Protein AF-A0A7S2KAJ7-F1 (afdb_monomer_lite)

Secondary structure (DSSP, 8-state):
-------STHHHHHHHHHHHHHHH--HHHHHHHHH-TT--PPPHHHHHHHHHHHT--TT----HHHHHHHHHHHSTTPPSSEEE-S--TT-SSSSSTTGGGS-HHHHHHHHHHHTTS-HHHHHHHHHHHHHTTSEEEGGGS-----

Sequence (146 aa):
IMLSLVEDNFAVAGSYLIFRAIADYEWDLVWNFFHDPQVTWTPGENIARLKKAIGLKGAKHPTSGMLAIDYFLNKPGVKLPVVIHGFDFFTGPTIHYYNAHEPLYERINNHFGVQMHSPHLEKIYVHKLIDEGKVIFLKDFPSGKK

Structure (mmCIF, N/CA/C/O backbone):
data_AF-A0A7S2KAJ7-F1
#
_entry.id   AF-A0A7S2KAJ7-F1
#
loop_
_atom_site.group_PDB
_atom_site.id
_atom_site.type_symbol
_atom_site.label_atom_id
_atom_site.label_alt_id
_atom_site.label_comp_id
_atom_site.label_asym_id
_atom_site.label_entity_id
_atom_site.label_seq_id
_atom_site.pdbx_PDB_ins_code
_atom_site.Cartn_x
_atom_site.Cartn_y
_atom_site.Cartn_z
_atom_site.occupancy
_atom_site.B_iso_or_equiv
_atom_site.auth_seq_id
_atom_site.auth_comp_id
_atom_site.auth_asym_id
_atom_site.auth_atom_id
_atom_site.pdbx_PDB_model_num
ATOM 1 N N . ILE A 1 1 ? -10.776 -10.886 -5.472 1.00 28.92 1 ILE A N 1
ATOM 2 C CA . ILE A 1 1 ? -9.305 -10.740 -5.424 1.00 28.92 1 ILE A CA 1
ATOM 3 C C . ILE A 1 1 ? -9.002 -9.469 -6.194 1.00 28.92 1 ILE A C 1
ATOM 5 O O . ILE A 1 1 ? -9.083 -9.496 -7.411 1.00 28.92 1 ILE A O 1
ATOM 9 N N . MET A 1 2 ? -8.820 -8.341 -5.509 1.00 31.88 2 MET A N 1
ATOM 10 C CA . MET A 1 2 ? -8.344 -7.126 -6.168 1.00 31.88 2 MET A CA 1
ATOM 11 C C . MET A 1 2 ? -6.827 -7.176 -6.027 1.00 31.88 2 MET A C 1
ATOM 13 O O . MET A 1 2 ? -6.308 -7.096 -4.915 1.00 31.88 2 MET A O 1
ATOM 17 N N . LEU A 1 3 ? -6.138 -7.472 -7.128 1.00 31.66 3 LEU A N 1
ATOM 18 C CA . LEU A 1 3 ? -4.688 -7.387 -7.175 1.00 31.66 3 LEU A CA 1
ATOM 19 C C . LEU A 1 3 ? -4.333 -5.919 -6.957 1.00 31.66 3 LEU A C 1
ATOM 21 O O . LEU A 1 3 ? -4.724 -5.050 -7.729 1.00 31.66 3 LEU A O 1
ATOM 25 N N . SER A 1 4 ? -3.622 -5.675 -5.864 1.00 34.81 4 SER A N 1
ATOM 26 C CA . SER A 1 4 ? -2.966 -4.428 -5.476 1.00 34.81 4 SER A CA 1
ATOM 27 C C . SER A 1 4 ? -1.811 -4.115 -6.451 1.00 34.81 4 SER A C 1
ATOM 29 O O . SER A 1 4 ? -0.650 -3.979 -6.077 1.00 34.81 4 SER A O 1
ATOM 31 N N . LEU A 1 5 ? -2.132 -4.077 -7.740 1.00 37.88 5 LEU A N 1
ATOM 32 C CA . LEU A 1 5 ? -1.250 -3.743 -8.853 1.00 37.88 5 LEU A CA 1
ATOM 33 C C . LEU A 1 5 ? -1.702 -2.429 -9.487 1.00 37.88 5 LEU A C 1
ATOM 35 O O . LEU A 1 5 ? -1.671 -2.288 -10.697 1.00 37.88 5 LEU A O 1
ATOM 39 N N . VAL A 1 6 ? -2.163 -1.463 -8.693 1.00 38.50 6 VAL A N 1
ATOM 40 C CA . VAL A 1 6 ? -2.378 -0.105 -9.202 1.00 38.50 6 VAL A CA 1
ATOM 41 C C . VAL A 1 6 ? -2.128 0.870 -8.066 1.00 38.50 6 VAL A C 1
ATOM 43 O O . VAL A 1 6 ? -3.034 1.215 -7.313 1.00 38.50 6 VAL A O 1
ATOM 46 N N . GLU A 1 7 ? -0.873 1.262 -7.894 1.00 39.62 7 GLU A N 1
ATOM 47 C CA . GLU A 1 7 ? -0.516 2.244 -6.885 1.00 39.62 7 GLU A CA 1
ATOM 48 C C . GLU A 1 7 ? 0.623 3.154 -7.304 1.00 39.62 7 GLU A C 1
ATOM 50 O O . GLU A 1 7 ? 1.363 2.896 -8.250 1.00 39.62 7 GLU A O 1
ATOM 55 N N . ASP A 1 8 ? 0.707 4.212 -6.510 1.00 35.41 8 ASP A N 1
ATOM 56 C CA . ASP A 1 8 ? 1.613 5.336 -6.553 1.00 35.41 8 ASP A CA 1
ATOM 57 C C . ASP A 1 8 ? 1.285 6.406 -7.584 1.00 35.41 8 ASP A C 1
ATOM 59 O O . ASP A 1 8 ? 1.008 6.127 -8.747 1.00 35.41 8 ASP A O 1
ATOM 63 N N . ASN A 1 9 ? 1.274 7.641 -7.052 1.00 40.34 9 ASN A N 1
ATOM 64 C CA . ASN A 1 9 ? 1.276 8.965 -7.679 1.00 40.34 9 ASN A CA 1
ATOM 65 C C . ASN A 1 9 ? 1.145 8.909 -9.204 1.00 40.34 9 ASN A C 1
ATOM 67 O O . ASN A 1 9 ? 1.973 8.261 -9.814 1.00 40.34 9 ASN A O 1
ATOM 71 N N . PHE A 1 10 ? 0.218 9.631 -9.841 1.00 48.00 10 PHE A N 1
ATOM 72 C CA . PHE A 1 10 ? 0.004 9.623 -11.308 1.00 48.00 10 PHE A CA 1
ATOM 73 C C . PHE A 1 10 ? 1.298 9.510 -12.158 1.00 48.00 10 PHE A C 1
ATOM 75 O O . PHE A 1 10 ? 1.314 8.854 -13.191 1.00 48.00 10 PHE A O 1
ATOM 82 N N . ALA A 1 11 ? 2.409 10.078 -11.677 1.00 44.69 11 ALA A N 1
ATOM 83 C CA . ALA A 1 11 ? 3.759 9.916 -12.208 1.00 44.69 11 ALA A CA 1
ATOM 84 C C . ALA A 1 11 ? 4.373 8.489 -12.198 1.00 44.69 11 ALA A C 1
ATOM 86 O O . ALA A 1 11 ? 5.076 8.171 -13.143 1.00 44.69 11 ALA A O 1
ATOM 87 N N . VAL A 1 12 ? 4.176 7.626 -11.195 1.00 50.12 12 VAL A N 1
ATOM 88 C CA . VAL A 1 12 ? 4.805 6.290 -11.079 1.00 50.12 12 VAL A CA 1
ATOM 89 C C . VAL A 1 12 ? 3.969 5.226 -11.787 1.00 50.12 12 VAL A C 1
ATOM 91 O O . VAL A 1 12 ? 4.478 4.582 -12.698 1.00 50.12 12 VAL A O 1
ATOM 94 N N . ALA A 1 13 ? 2.674 5.105 -11.473 1.00 56.19 13 ALA A N 1
ATOM 95 C CA . ALA A 1 13 ? 1.783 4.214 -12.222 1.00 56.19 13 ALA A CA 1
ATOM 96 C C . ALA A 1 13 ? 1.673 4.641 -13.696 1.00 56.19 13 ALA A C 1
ATOM 98 O O . ALA A 1 13 ? 1.766 3.812 -14.599 1.00 56.19 13 ALA A O 1
ATOM 99 N N . GLY A 1 14 ? 1.563 5.950 -13.953 1.00 59.81 14 GLY A N 1
ATOM 100 C CA . GLY A 1 14 ? 1.576 6.494 -15.308 1.00 59.81 14 GLY A CA 1
ATOM 101 C C . GLY A 1 14 ? 2.908 6.273 -16.022 1.00 59.81 14 GLY A C 1
ATOM 102 O O . GLY A 1 14 ? 2.891 5.881 -17.182 1.00 59.81 14 GLY A O 1
ATOM 103 N N . SER A 1 15 ? 4.061 6.447 -15.361 1.00 59.56 15 SER A N 1
ATOM 104 C CA . SER A 1 15 ? 5.353 6.169 -16.014 1.00 59.56 15 SER A CA 1
ATOM 105 C C . SER A 1 15 ? 5.575 4.684 -16.271 1.00 59.56 15 SER A C 1
ATOM 107 O O . SER A 1 15 ? 6.129 4.355 -17.312 1.00 59.56 15 SER A O 1
ATOM 109 N N . TYR A 1 16 ? 5.100 3.788 -15.401 1.00 64.69 16 TYR A N 1
ATOM 110 C CA . TYR A 1 16 ? 5.143 2.347 -15.647 1.00 64.69 16 TYR A CA 1
ATOM 111 C C . TYR A 1 16 ? 4.258 1.948 -16.835 1.00 64.69 16 TYR A C 1
ATOM 113 O O . TYR A 1 16 ? 4.709 1.226 -17.720 1.00 64.69 16 TYR A O 1
ATOM 121 N N . LEU A 1 17 ? 3.029 2.468 -16.907 1.00 68.38 17 LEU A N 1
ATOM 122 C CA . LEU A 1 17 ? 2.133 2.229 -18.040 1.00 68.38 17 LEU A CA 1
ATOM 123 C C . LEU A 1 17 ? 2.705 2.803 -19.340 1.00 68.38 17 LEU A C 1
ATOM 125 O O . LEU A 1 17 ? 2.725 2.110 -20.347 1.00 68.38 17 LEU A O 1
ATOM 129 N N . ILE A 1 18 ? 3.240 4.027 -19.319 1.00 69.06 18 ILE A N 1
ATOM 130 C CA . ILE A 1 18 ? 3.908 4.635 -20.479 1.00 69.06 18 ILE A CA 1
ATOM 131 C C . ILE A 1 18 ? 5.138 3.816 -20.885 1.00 69.06 18 ILE A C 1
ATOM 133 O O . ILE A 1 18 ? 5.353 3.582 -22.071 1.00 69.06 18 ILE A O 1
ATOM 137 N N . PHE A 1 19 ? 5.924 3.336 -19.921 1.00 68.62 19 PHE A N 1
ATOM 138 C CA . PHE A 1 19 ? 7.073 2.480 -20.192 1.00 68.62 19 PHE A CA 1
ATOM 139 C C . PHE A 1 19 ? 6.649 1.166 -20.853 1.00 68.62 19 PHE A C 1
ATOM 141 O O . PHE A 1 19 ? 7.260 0.791 -21.844 1.00 68.62 19 PHE A O 1
ATOM 148 N N . ARG A 1 20 ? 5.585 0.506 -20.376 1.00 67.94 20 ARG A N 1
ATOM 149 C CA . ARG A 1 20 ? 5.038 -0.719 -20.991 1.00 67.94 20 ARG A CA 1
ATOM 150 C C . ARG A 1 20 ? 4.428 -0.450 -22.371 1.00 67.94 20 ARG A C 1
ATOM 152 O O . ARG A 1 20 ? 4.709 -1.184 -23.308 1.00 67.94 20 ARG A O 1
ATOM 159 N N . ALA A 1 21 ? 3.689 0.646 -22.553 1.00 75.38 21 ALA A N 1
ATOM 160 C CA . ALA A 1 21 ? 3.187 1.046 -23.872 1.00 75.38 21 ALA A CA 1
ATOM 161 C C . ALA A 1 21 ? 4.318 1.267 -24.887 1.00 75.38 21 ALA A C 1
ATOM 163 O O . ALA A 1 21 ? 4.188 0.874 -26.041 1.00 75.38 21 ALA A O 1
ATOM 164 N N . ILE A 1 22 ? 5.431 1.878 -24.468 1.00 74.88 22 ILE A N 1
ATOM 165 C CA . ILE A 1 22 ? 6.579 2.132 -25.348 1.00 74.88 22 ILE A CA 1
ATOM 166 C C . ILE A 1 22 ? 7.409 0.861 -25.566 1.00 74.88 22 ILE A C 1
ATOM 168 O O . ILE A 1 22 ? 7.793 0.575 -26.697 1.00 74.88 22 ILE A O 1
ATOM 172 N N . ALA A 1 23 ? 7.714 0.115 -24.504 1.00 73.94 23 ALA A N 1
ATOM 173 C CA . ALA A 1 23 ? 8.584 -1.057 -24.561 1.00 73.94 23 ALA A CA 1
ATOM 174 C C . ALA A 1 23 ? 7.910 -2.250 -25.251 1.00 73.94 23 ALA A C 1
ATOM 176 O O . ALA A 1 23 ? 8.567 -2.959 -26.012 1.00 73.94 23 ALA A O 1
ATOM 177 N N . ASP A 1 24 ? 6.611 -2.444 -25.016 1.00 75.44 24 ASP A N 1
ATOM 178 C CA . ASP A 1 24 ? 5.852 -3.594 -25.511 1.00 75.44 24 ASP A CA 1
ATOM 179 C C . ASP A 1 24 ? 4.922 -3.239 -26.686 1.00 75.44 24 ASP A C 1
ATOM 181 O O . ASP A 1 24 ? 4.285 -4.124 -27.242 1.00 75.44 24 ASP A O 1
ATOM 185 N N . TYR A 1 25 ? 4.856 -1.962 -27.095 1.00 77.56 25 TYR A N 1
ATOM 186 C CA . TYR A 1 25 ? 3.934 -1.442 -28.123 1.00 77.56 25 TYR A CA 1
ATOM 187 C C . TYR A 1 25 ? 2.438 -1.615 -27.784 1.00 77.56 25 TYR A C 1
AT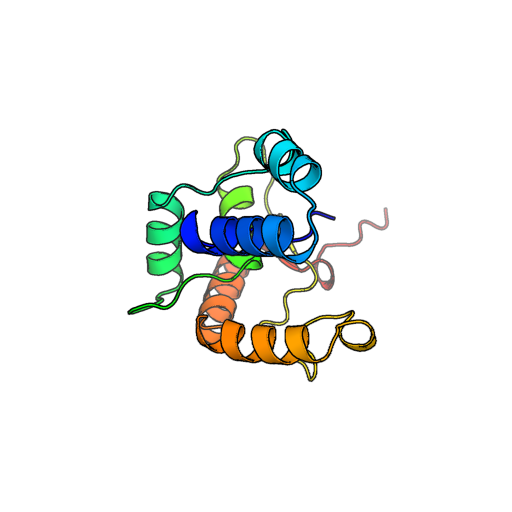OM 189 O O . TYR A 1 25 ? 1.575 -1.533 -28.658 1.00 77.56 25 TYR A O 1
ATOM 197 N N . GLU A 1 26 ? 2.114 -1.776 -26.501 1.00 82.00 26 GLU A N 1
ATOM 198 C CA . GLU A 1 26 ? 0.771 -2.065 -25.978 1.00 82.00 26 GLU A CA 1
ATOM 199 C C . GLU A 1 26 ? -0.054 -0.789 -25.694 1.00 82.00 26 GLU A C 1
ATOM 201 O O . GLU A 1 26 ? -0.565 -0.570 -24.591 1.00 82.00 26 GLU A O 1
ATOM 206 N N . TRP A 1 27 ? -0.176 0.101 -26.683 1.00 81.25 27 TRP A N 1
ATOM 207 C CA . TRP A 1 27 ? -0.887 1.382 -26.528 1.00 81.25 27 TRP A CA 1
ATOM 208 C C . TRP A 1 27 ? -2.379 1.215 -26.231 1.00 81.25 27 TRP A C 1
ATOM 210 O O . TRP A 1 27 ? -2.917 1.919 -25.374 1.00 81.25 27 TRP A O 1
ATOM 220 N N . ASP A 1 28 ? -3.031 0.259 -26.893 1.00 83.38 28 ASP A N 1
ATOM 221 C CA . ASP A 1 28 ? -4.458 -0.016 -26.701 1.00 83.38 28 ASP A CA 1
ATOM 222 C C . ASP A 1 28 ? -4.739 -0.537 -25.290 1.00 83.38 28 ASP A C 1
ATOM 224 O O . ASP A 1 28 ? -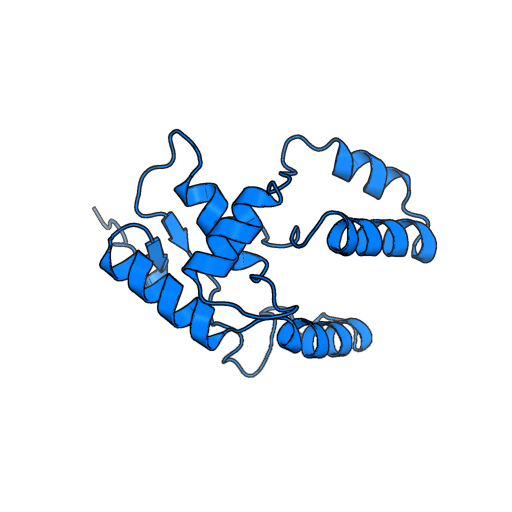5.730 -0.158 -24.665 1.00 83.38 28 ASP A O 1
ATOM 228 N N . LEU A 1 29 ? -3.842 -1.364 -24.746 1.00 77.06 29 LEU A N 1
ATOM 229 C CA . LEU A 1 29 ? -3.956 -1.884 -23.387 1.00 77.06 29 LEU A CA 1
ATOM 230 C C . LEU A 1 29 ? -3.864 -0.757 -22.357 1.00 77.06 29 LEU A C 1
ATOM 232 O O . LEU A 1 29 ? -4.679 -0.696 -21.437 1.00 77.06 29 LEU A O 1
ATOM 236 N N . VAL A 1 30 ? -2.923 0.171 -22.539 1.00 77.19 30 VAL A N 1
ATOM 237 C CA . VAL A 1 30 ? -2.794 1.344 -21.667 1.00 77.19 30 VAL A CA 1
ATOM 238 C C . VAL A 1 30 ? -4.005 2.263 -21.791 1.00 77.19 30 VAL A C 1
ATOM 240 O O . VAL A 1 30 ? -4.538 2.706 -20.774 1.00 77.19 30 VAL A O 1
ATOM 243 N N . TRP A 1 31 ? -4.494 2.514 -23.007 1.00 81.75 31 TRP A N 1
ATOM 244 C CA . TRP A 1 31 ? -5.698 3.318 -23.217 1.00 81.75 31 TRP A CA 1
ATOM 245 C C . TRP A 1 31 ? -6.926 2.712 -22.531 1.00 81.75 31 TRP A C 1
ATOM 247 O O . TRP A 1 31 ? -7.636 3.412 -21.804 1.00 81.75 31 TRP A O 1
ATOM 257 N N . ASN A 1 32 ? -7.144 1.408 -22.712 1.00 82.75 32 ASN A N 1
ATOM 258 C CA . ASN A 1 32 ? -8.242 0.679 -22.083 1.00 82.75 32 ASN A CA 1
ATOM 259 C C . ASN A 1 32 ? -8.130 0.706 -20.560 1.00 82.75 32 ASN A C 1
ATOM 261 O O . ASN A 1 32 ? -9.136 0.886 -19.883 1.00 82.75 32 ASN A O 1
ATOM 265 N N . PHE A 1 33 ? -6.915 0.616 -20.020 1.00 77.50 33 PHE A N 1
ATOM 266 C CA . PHE A 1 33 ? -6.674 0.701 -18.585 1.00 77.50 33 PHE A CA 1
ATOM 267 C C . PHE A 1 33 ? -7.128 2.044 -17.991 1.00 77.50 33 PHE A C 1
ATOM 269 O O . PHE A 1 33 ? -7.791 2.071 -16.959 1.00 77.50 33 PHE A O 1
ATOM 276 N N . PHE A 1 34 ? -6.842 3.170 -18.654 1.00 76.44 34 PHE A N 1
ATOM 277 C CA . PHE A 1 34 ? -7.294 4.489 -18.183 1.00 76.44 34 PHE A CA 1
ATOM 278 C C . PHE A 1 34 ? -8.820 4.665 -18.206 1.00 76.44 34 PHE A C 1
ATOM 280 O O . PHE A 1 34 ? -9.340 5.511 -17.477 1.00 76.44 34 PHE A O 1
ATOM 287 N N . HIS A 1 35 ? -9.525 3.880 -19.024 1.00 79.38 35 HIS A N 1
ATOM 288 C CA . HIS A 1 35 ? -10.979 3.941 -19.184 1.00 79.38 35 HIS A CA 1
ATOM 289 C C . HIS A 1 35 ? -11.715 2.786 -18.495 1.00 79.38 35 HIS A C 1
ATOM 291 O O . HIS A 1 35 ? -12.947 2.742 -18.537 1.00 79.38 35 HIS A O 1
ATOM 297 N N . ASP A 1 36 ? -10.996 1.860 -17.860 1.00 77.75 36 ASP A N 1
ATOM 298 C CA . ASP A 1 36 ? -11.610 0.740 -17.163 1.00 77.75 36 ASP A CA 1
ATOM 299 C C . ASP A 1 36 ? -12.320 1.257 -15.896 1.00 77.75 36 ASP A C 1
ATOM 301 O O . ASP A 1 36 ? -11.675 1.837 -15.016 1.00 77.75 36 ASP A O 1
ATOM 305 N N . PRO A 1 37 ? -13.641 1.048 -15.749 1.00 75.31 37 PRO A N 1
ATOM 306 C CA . PRO A 1 37 ? -14.387 1.488 -14.569 1.00 75.31 37 PRO A CA 1
ATOM 307 C C . PRO A 1 37 ? -13.942 0.805 -13.264 1.00 75.31 37 PRO A C 1
ATOM 309 O O . PRO A 1 37 ? -14.349 1.226 -12.180 1.00 75.31 37 PRO A O 1
ATOM 312 N N . GLN A 1 38 ? -13.144 -0.262 -13.340 1.00 74.38 38 GLN A N 1
ATOM 313 C CA . GLN A 1 38 ? -12.543 -0.932 -12.189 1.00 74.38 38 GLN A CA 1
ATOM 314 C C . GLN A 1 38 ? -11.253 -0.250 -11.720 1.00 74.38 38 GLN A C 1
ATOM 316 O O . GLN A 1 38 ? -10.837 -0.458 -10.576 1.00 74.38 38 GLN A O 1
ATOM 321 N N . VAL A 1 39 ? -10.634 0.582 -12.562 1.00 73.56 39 VAL A N 1
ATOM 322 C CA . VAL A 1 39 ? -9.447 1.354 -12.199 1.00 73.56 39 VAL A CA 1
ATOM 323 C C . VAL A 1 39 ? -9.869 2.549 -11.360 1.00 73.56 39 VAL A C 1
ATOM 325 O O . VAL A 1 39 ? -10.742 3.339 -11.713 1.00 73.56 39 VAL A O 1
ATOM 328 N N . THR A 1 40 ? -9.243 2.674 -10.195 1.00 72.75 40 THR A N 1
ATOM 329 C CA . THR A 1 40 ? -9.493 3.772 -9.268 1.00 72.75 40 THR A CA 1
ATOM 330 C C . THR A 1 40 ? -8.215 4.564 -9.068 1.00 72.75 40 THR A C 1
ATOM 332 O O . THR A 1 40 ? -7.163 4.001 -8.780 1.00 72.75 40 THR A O 1
ATOM 335 N N . TRP A 1 41 ? -8.337 5.886 -9.156 1.00 74.56 41 TRP A N 1
ATOM 336 C CA . TRP A 1 41 ? -7.257 6.816 -8.856 1.00 74.56 41 TRP A CA 1
ATOM 337 C C . TRP A 1 41 ? -7.410 7.343 -7.437 1.00 74.56 41 TRP A C 1
ATOM 339 O O . TRP A 1 41 ? -8.432 7.942 -7.102 1.00 74.56 41 TRP A O 1
ATOM 349 N N . THR A 1 42 ? -6.392 7.141 -6.603 1.00 77.56 42 THR A N 1
ATOM 350 C CA . THR A 1 42 ? -6.375 7.689 -5.244 1.00 77.56 42 THR A CA 1
ATOM 351 C C . THR A 1 42 ? -5.930 9.154 -5.285 1.00 77.56 42 THR A C 1
ATOM 353 O O . THR A 1 42 ? -4.798 9.428 -5.692 1.00 77.56 42 THR A O 1
ATOM 356 N N . PRO A 1 43 ? -6.773 10.113 -4.856 1.00 81.00 43 PRO A N 1
ATOM 357 C CA . PRO A 1 43 ? -6.404 11.526 -4.816 1.00 81.00 43 PRO A CA 1
ATOM 358 C C . PRO A 1 43 ? -5.148 11.781 -3.975 1.00 81.00 43 PRO A C 1
ATOM 360 O O . PRO A 1 43 ? -4.956 11.167 -2.924 1.00 81.00 43 PRO A O 1
ATOM 363 N N . GLY A 1 44 ? -4.316 12.743 -4.387 1.00 82.31 44 GLY A N 1
ATOM 364 C CA . GLY A 1 44 ? -3.063 13.069 -3.689 1.00 82.31 44 GLY A CA 1
ATOM 365 C C . GLY A 1 44 ? -3.253 13.479 -2.222 1.00 82.31 44 GLY A C 1
ATOM 366 O O . GLY A 1 44 ? -2.414 13.177 -1.376 1.00 82.31 44 GLY A O 1
ATOM 367 N N . GLU A 1 45 ? -4.385 14.097 -1.889 1.00 86.75 45 GLU A N 1
ATOM 368 C CA . GLU A 1 45 ? -4.777 14.425 -0.511 1.00 86.75 45 GLU A CA 1
ATOM 369 C C . GLU A 1 45 ? -5.005 13.182 0.364 1.00 86.75 45 GLU A C 1
ATOM 371 O O . GLU A 1 45 ? -4.594 13.166 1.527 1.00 86.75 45 GLU A O 1
ATOM 376 N N . ASN A 1 46 ? -5.564 12.107 -0.202 1.00 86.12 46 ASN A N 1
ATOM 377 C CA . ASN A 1 46 ? -5.735 10.834 0.496 1.00 86.12 46 ASN A CA 1
ATOM 378 C C . ASN A 1 46 ? -4.379 10.176 0.746 1.00 86.12 46 ASN A C 1
ATOM 380 O O . ASN A 1 46 ? -4.112 9.732 1.863 1.00 86.12 46 ASN A O 1
ATOM 384 N N . ILE A 1 47 ? -3.482 10.215 -0.246 1.00 88.81 47 ILE A N 1
ATOM 385 C CA . ILE A 1 47 ? -2.102 9.736 -0.098 1.00 88.81 47 ILE A CA 1
ATOM 386 C C . ILE A 1 47 ? -1.385 10.524 1.005 1.00 88.81 47 ILE A C 1
ATOM 388 O O . ILE A 1 47 ? -0.758 9.934 1.883 1.00 88.81 47 ILE A O 1
ATOM 392 N N . ALA A 1 48 ? -1.501 11.855 1.014 1.00 89.94 48 ALA A N 1
ATOM 393 C CA . ALA A 1 48 ? -0.876 12.708 2.023 1.00 89.94 48 ALA A CA 1
ATOM 394 C C . ALA A 1 48 ? -1.428 12.441 3.434 1.00 89.94 48 ALA A C 1
ATOM 396 O O . ALA A 1 48 ? -0.656 12.340 4.396 1.00 89.94 48 ALA A O 1
ATOM 397 N N . ARG A 1 49 ? -2.751 12.273 3.567 1.00 94.12 49 ARG A N 1
ATOM 398 C CA . ARG A 1 49 ? -3.396 11.886 4.828 1.00 94.12 49 ARG A CA 1
ATOM 399 C C . ARG A 1 49 ? -2.887 10.530 5.308 1.00 94.12 49 ARG A C 1
ATOM 401 O O . ARG A 1 49 ? -2.507 10.416 6.474 1.00 94.12 49 ARG A O 1
ATOM 408 N N . LEU A 1 50 ? -2.855 9.525 4.434 1.00 94.50 50 LEU A N 1
ATOM 409 C CA . LEU A 1 50 ? -2.398 8.183 4.785 1.00 94.50 50 LEU A CA 1
ATOM 410 C C . LEU A 1 50 ? -0.918 8.182 5.176 1.00 94.50 50 LEU A C 1
ATOM 412 O O . LEU A 1 50 ? -0.550 7.631 6.211 1.00 94.50 50 LEU A O 1
ATOM 416 N N . LYS A 1 51 ? -0.076 8.885 4.414 1.00 94.69 51 LYS A N 1
ATOM 417 C CA . LYS A 1 51 ? 1.348 9.076 4.711 1.00 94.69 51 LYS A CA 1
ATOM 418 C C . LYS A 1 51 ? 1.555 9.624 6.125 1.00 94.69 51 LYS A C 1
ATOM 420 O O . LYS A 1 51 ? 2.374 9.098 6.880 1.00 94.69 51 LYS A O 1
ATOM 425 N N . LYS A 1 52 ? 0.770 10.639 6.508 1.00 95.94 52 LYS A N 1
ATOM 426 C CA . LYS A 1 52 ? 0.771 11.204 7.864 1.00 95.94 52 LYS A CA 1
ATOM 427 C C . LYS A 1 52 ? 0.286 10.197 8.911 1.00 95.94 52 LYS A C 1
ATOM 429 O O . LYS A 1 52 ? 0.877 10.130 9.983 1.00 95.94 52 LYS A O 1
ATOM 434 N N . ALA A 1 53 ? -0.758 9.425 8.613 1.00 96.56 53 ALA A N 1
ATOM 435 C CA . ALA A 1 53 ? -1.323 8.438 9.532 1.00 96.56 53 ALA A CA 1
ATOM 436 C C . ALA A 1 53 ? -0.369 7.263 9.818 1.00 96.56 53 ALA A C 1
ATOM 438 O O . ALA A 1 53 ? -0.292 6.813 10.959 1.00 96.56 53 ALA A O 1
ATOM 439 N N . ILE A 1 54 ? 0.383 6.813 8.808 1.00 96.94 54 ILE A N 1
ATOM 440 C CA . ILE A 1 54 ? 1.421 5.776 8.932 1.00 96.94 54 ILE A CA 1
ATOM 441 C C . ILE A 1 54 ? 2.688 6.336 9.610 1.00 96.94 54 ILE A C 1
ATOM 443 O O . ILE A 1 54 ? 3.431 5.602 10.256 1.00 96.94 54 ILE A O 1
ATOM 447 N N . GLY A 1 55 ? 2.947 7.642 9.485 1.00 96.38 55 GLY A N 1
ATOM 448 C CA . GLY A 1 55 ? 4.155 8.287 10.011 1.00 96.38 55 GLY A CA 1
ATOM 449 C C . GLY A 1 55 ? 5.342 8.268 9.041 1.00 96.38 55 GLY A C 1
ATOM 450 O O . GLY A 1 55 ? 6.494 8.388 9.461 1.00 96.38 55 GLY A O 1
ATOM 451 N N . LEU A 1 56 ? 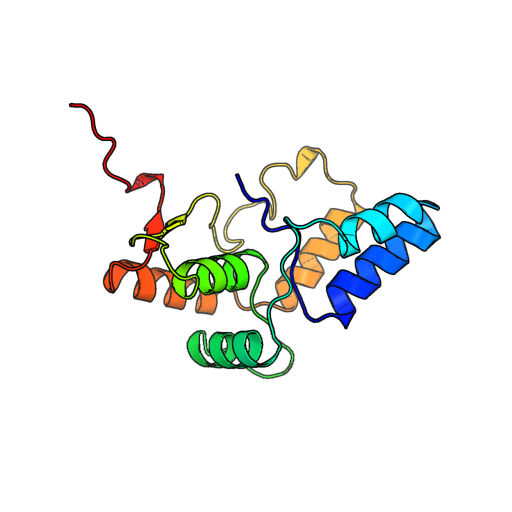5.076 8.129 7.741 1.00 93.38 56 LEU A N 1
ATOM 452 C CA . LEU A 1 56 ? 6.092 8.159 6.689 1.00 93.38 56 LEU A CA 1
ATOM 453 C C . LEU A 1 56 ? 6.685 9.571 6.528 1.00 93.38 56 LEU A C 1
ATOM 455 O O . LEU A 1 56 ? 5.969 10.574 6.564 1.00 93.38 56 LEU A O 1
ATOM 459 N N . LYS A 1 57 ? 8.000 9.656 6.289 1.00 90.62 57 LYS A N 1
ATOM 460 C CA . LYS A 1 57 ? 8.749 10.921 6.156 1.00 90.62 57 LYS A CA 1
ATOM 461 C C . LYS A 1 57 ? 9.483 11.025 4.817 1.00 90.62 57 LYS A C 1
ATOM 463 O O . LYS A 1 57 ? 9.746 10.022 4.158 1.00 90.62 57 LYS A O 1
ATOM 468 N N . GLY A 1 58 ? 9.850 12.250 4.435 1.00 88.62 58 GLY A N 1
ATOM 469 C CA . GLY A 1 58 ? 10.668 12.516 3.247 1.00 88.62 58 GLY A CA 1
ATOM 470 C C . GLY A 1 58 ? 9.996 12.058 1.953 1.00 88.62 58 GLY A C 1
ATOM 471 O O . GLY A 1 58 ? 8.798 12.275 1.772 1.00 88.62 58 GLY A O 1
ATOM 472 N N . ALA A 1 59 ? 10.756 11.402 1.075 1.00 85.12 59 ALA A N 1
ATOM 473 C CA . ALA A 1 59 ? 10.278 10.894 -0.214 1.00 85.12 59 ALA A CA 1
ATOM 474 C C . ALA A 1 59 ? 9.521 9.553 -0.130 1.00 85.12 59 ALA A C 1
ATOM 476 O O . ALA A 1 59 ? 9.012 9.085 -1.142 1.00 85.12 59 ALA A O 1
ATOM 477 N N . LYS A 1 60 ? 9.414 8.944 1.060 1.00 87.38 60 LYS A N 1
ATOM 478 C CA . LYS A 1 60 ? 8.713 7.665 1.236 1.00 87.38 60 LYS A CA 1
ATOM 479 C C . LYS A 1 60 ? 7.224 7.794 0.912 1.00 87.38 60 LYS A C 1
ATOM 481 O O . LYS A 1 60 ? 6.615 8.820 1.243 1.00 87.38 60 LYS A O 1
ATOM 486 N N . HIS A 1 61 ? 6.631 6.753 0.348 1.00 87.12 61 HIS A N 1
ATOM 487 C CA . HIS A 1 61 ? 5.196 6.671 0.067 1.00 87.12 61 HIS A CA 1
ATOM 488 C C . HIS A 1 61 ? 4.614 5.333 0.562 1.00 87.12 61 HIS A C 1
ATOM 490 O O . HIS A 1 61 ? 5.386 4.402 0.819 1.00 87.12 61 HIS A O 1
ATOM 496 N N . PRO A 1 62 ? 3.290 5.257 0.803 1.00 90.31 62 PRO A N 1
ATOM 497 C CA . PRO A 1 62 ? 2.623 4.005 1.167 1.00 90.31 62 PRO A CA 1
ATOM 498 C C . PRO A 1 62 ? 2.819 2.930 0.088 1.00 90.31 62 PRO A C 1
ATOM 500 O O . PRO A 1 62 ? 3.075 3.270 -1.062 1.00 90.31 62 PRO A O 1
ATOM 503 N N . THR A 1 63 ? 2.756 1.656 0.467 1.00 89.25 63 THR A N 1
ATOM 504 C CA . THR A 1 63 ? 2.728 0.532 -0.487 1.00 89.25 63 THR A CA 1
ATOM 505 C C . THR A 1 63 ? 1.378 0.355 -1.146 1.00 89.25 63 THR A C 1
ATOM 507 O O . THR A 1 63 ? 0.375 0.708 -0.529 1.00 89.25 63 THR A O 1
ATOM 510 N N . SER A 1 64 ? 1.387 -0.381 -2.273 1.00 83.69 64 SER A N 1
ATOM 511 C CA . SER A 1 64 ? 0.220 -0.844 -3.041 1.00 83.69 64 SER A CA 1
ATOM 512 C C . SER A 1 64 ? -0.966 -1.384 -2.235 1.00 83.69 64 SER A C 1
ATOM 514 O O . SER A 1 64 ? -2.144 -1.234 -2.579 1.00 83.69 64 SER A O 1
ATOM 516 N N . GLY A 1 65 ? -0.642 -2.036 -1.126 1.00 87.12 65 GLY A N 1
ATOM 517 C CA . GLY A 1 65 ? -1.636 -2.569 -0.221 1.00 87.12 65 GLY A CA 1
ATOM 518 C C . GLY A 1 65 ? -2.238 -1.510 0.706 1.00 87.12 65 GLY A C 1
ATOM 519 O O . GLY A 1 65 ? -3.399 -1.616 1.102 1.00 87.12 65 GLY A O 1
ATOM 520 N N . MET A 1 66 ? -1.474 -0.487 1.077 1.00 92.12 66 MET A N 1
ATOM 521 C CA . MET A 1 66 ? -1.899 0.525 2.032 1.00 92.12 66 MET A CA 1
ATOM 522 C C . MET A 1 66 ? -2.918 1.508 1.454 1.00 92.12 66 MET A C 1
ATOM 524 O O . MET A 1 66 ? -3.887 1.801 2.162 1.00 92.12 66 MET A O 1
ATOM 528 N N . LEU A 1 67 ? -2.781 1.991 0.210 1.00 89.62 67 LEU A N 1
ATOM 529 C CA . LEU A 1 67 ? -3.852 2.788 -0.411 1.00 89.62 67 LEU A CA 1
ATOM 530 C C . LEU A 1 67 ? -5.067 1.909 -0.699 1.00 89.62 67 LEU A C 1
ATOM 532 O O . LEU A 1 67 ? -6.181 2.405 -0.578 1.00 89.62 67 LEU A O 1
ATOM 536 N N . ALA A 1 68 ? -4.899 0.616 -0.999 1.00 87.44 68 ALA A N 1
ATOM 537 C CA . ALA A 1 68 ? -6.039 -0.294 -1.131 1.00 87.44 68 ALA A CA 1
ATOM 538 C C . ALA A 1 68 ? -6.830 -0.418 0.188 1.00 87.44 68 ALA A C 1
ATOM 540 O O . ALA A 1 68 ? -8.055 -0.269 0.189 1.00 87.44 68 ALA A O 1
ATOM 541 N N . ILE A 1 69 ? -6.147 -0.629 1.321 1.00 91.88 69 ILE A N 1
ATOM 542 C CA . ILE A 1 69 ? -6.782 -0.640 2.651 1.00 91.88 69 ILE A CA 1
ATOM 543 C C . ILE A 1 69 ? -7.490 0.691 2.907 1.00 91.88 69 ILE A C 1
ATOM 545 O O . ILE A 1 69 ? -8.672 0.707 3.249 1.00 91.88 69 ILE A O 1
ATOM 549 N N . ASP A 1 70 ? -6.788 1.808 2.722 1.00 92.50 70 ASP A N 1
ATOM 550 C CA . ASP A 1 70 ? -7.338 3.138 2.968 1.00 92.50 70 ASP A CA 1
ATOM 551 C C . ASP A 1 70 ? -8.554 3.431 2.075 1.00 92.50 70 ASP A C 1
ATOM 553 O O . ASP A 1 70 ? -9.571 3.924 2.561 1.00 92.50 70 ASP A O 1
ATOM 557 N N . TYR A 1 71 ? -8.510 3.044 0.801 1.00 88.56 71 TYR A N 1
ATOM 558 C CA . TYR A 1 71 ? -9.632 3.172 -0.121 1.00 88.56 71 TYR A CA 1
ATOM 559 C C . TYR A 1 71 ? -10.872 2.434 0.389 1.00 88.56 71 TYR A C 1
ATOM 561 O O . TYR A 1 71 ? -11.940 3.038 0.497 1.00 88.56 71 TYR A O 1
ATOM 569 N N . PHE A 1 72 ? -10.749 1.153 0.755 1.00 89.56 72 PHE A N 1
ATOM 570 C CA . PHE A 1 72 ? -11.896 0.378 1.238 1.00 89.56 72 PHE A CA 1
ATOM 571 C C . PHE A 1 72 ? -12.436 0.886 2.576 1.00 89.56 72 PHE A C 1
ATOM 573 O O . PHE A 1 72 ? -13.647 0.863 2.776 1.00 89.56 72 PHE A O 1
ATOM 580 N N . LEU A 1 73 ? -11.579 1.394 3.465 1.00 91.31 73 LEU A N 1
ATOM 581 C CA . LEU A 1 73 ? -12.018 1.987 4.731 1.00 91.31 73 LEU A CA 1
ATOM 582 C C . LEU A 1 73 ? -12.817 3.283 4.547 1.00 91.31 73 LEU A C 1
ATOM 584 O O . LEU A 1 73 ? -13.677 3.583 5.372 1.00 91.31 73 LEU A O 1
ATOM 588 N N . ASN A 1 74 ? -12.541 4.047 3.489 1.00 88.62 74 ASN A N 1
ATOM 589 C CA . ASN A 1 74 ? -13.221 5.314 3.205 1.00 88.62 74 ASN A CA 1
ATOM 590 C C . ASN A 1 74 ? -14.352 5.178 2.170 1.00 88.62 74 ASN A C 1
ATOM 592 O O . ASN A 1 74 ? -15.099 6.133 1.950 1.00 88.62 74 ASN A O 1
ATOM 596 N N . LYS A 1 75 ? -14.499 4.016 1.522 1.00 86.50 75 LYS A N 1
ATOM 597 C CA . LYS A 1 75 ? -15.515 3.795 0.490 1.00 86.50 75 LYS A CA 1
ATOM 598 C C . LYS A 1 75 ? -16.912 3.660 1.117 1.00 86.50 75 LYS A C 1
ATOM 600 O O . LYS A 1 75 ? -17.134 2.759 1.931 1.00 86.50 75 LYS A O 1
ATOM 605 N N . PRO A 1 76 ? -17.890 4.491 0.707 1.00 88.75 76 PRO A N 1
ATOM 606 C CA . PRO A 1 76 ? -19.257 4.384 1.202 1.00 88.75 76 PRO A CA 1
ATOM 607 C C . PRO A 1 76 ? -19.850 2.987 0.981 1.00 88.75 76 PRO A C 1
ATOM 609 O O . PRO A 1 76 ? -19.690 2.391 -0.084 1.00 88.75 76 PRO A O 1
ATOM 612 N N . GLY A 1 77 ? -20.553 2.471 1.990 1.00 89.69 77 GLY A N 1
ATOM 613 C CA . GLY A 1 77 ? -21.235 1.173 1.925 1.00 89.69 77 GLY A CA 1
ATOM 614 C C . GLY A 1 77 ? -20.351 -0.050 2.191 1.00 89.69 77 GLY A C 1
ATOM 615 O O . GLY A 1 77 ? -20.878 -1.162 2.259 1.00 89.69 77 GLY A O 1
ATOM 616 N N . VAL A 1 78 ? -19.039 0.119 2.392 1.00 89.50 78 VAL A N 1
ATOM 617 C CA . VAL A 1 78 ? -18.173 -0.976 2.849 1.00 89.50 78 VAL A CA 1
ATOM 618 C C . VAL A 1 78 ? -18.479 -1.299 4.311 1.00 89.50 78 VAL A C 1
ATOM 620 O O . VAL A 1 78 ? -18.497 -0.422 5.173 1.00 89.50 78 VAL A O 1
ATOM 623 N N . LYS A 1 79 ? -18.734 -2.581 4.594 1.00 91.56 79 LYS A N 1
ATOM 624 C CA . LYS A 1 79 ? -18.912 -3.082 5.961 1.00 91.56 79 LYS A CA 1
ATOM 625 C C . LYS A 1 79 ? -17.554 -3.403 6.571 1.00 91.56 79 LYS A C 1
ATOM 627 O O . LYS A 1 79 ? -16.722 -4.034 5.926 1.00 91.56 79 LYS A O 1
ATOM 632 N N . LEU A 1 80 ? -17.371 -2.998 7.822 1.00 92.81 80 LEU A N 1
ATOM 633 C CA . LEU A 1 80 ? -16.190 -3.331 8.610 1.00 92.81 80 LEU A CA 1
ATOM 634 C C . LEU A 1 80 ? -16.404 -4.645 9.387 1.00 92.81 80 LEU A C 1
ATOM 636 O O . LEU A 1 80 ? -17.547 -4.953 9.742 1.00 92.81 80 LEU A O 1
ATOM 640 N N . PRO A 1 81 ? -15.330 -5.400 9.674 1.00 94.38 81 PRO A N 1
ATOM 641 C CA . PRO A 1 81 ? -13.944 -5.134 9.273 1.00 94.38 81 PRO A CA 1
ATOM 642 C C . PRO A 1 81 ? -13.678 -5.448 7.791 1.00 94.38 81 PRO A C 1
ATOM 644 O O . PRO A 1 81 ? -14.246 -6.382 7.226 1.00 94.38 81 PRO A O 1
ATOM 647 N N . VAL A 1 82 ? -12.760 -4.702 7.171 1.00 92.94 82 VAL A N 1
ATOM 648 C CA . VAL A 1 82 ? -12.196 -5.061 5.861 1.00 92.94 82 VAL A CA 1
ATOM 649 C C . VAL A 1 82 ? -11.288 -6.276 6.037 1.00 92.94 82 VAL A C 1
ATOM 651 O O . VAL A 1 82 ? -10.362 -6.258 6.850 1.00 92.94 82 VAL A O 1
ATOM 654 N N . VAL A 1 83 ? -11.540 -7.335 5.269 1.00 92.75 83 VAL A N 1
ATOM 655 C CA . VAL A 1 83 ? -10.751 -8.571 5.332 1.00 92.75 83 VAL A CA 1
ATOM 656 C C . VAL A 1 83 ? -9.549 -8.468 4.398 1.00 92.75 83 VAL A C 1
ATOM 658 O O . VAL A 1 83 ? -9.716 -8.296 3.191 1.00 92.75 83 VAL A O 1
ATOM 661 N N . ILE A 1 84 ? -8.343 -8.605 4.946 1.00 91.56 84 ILE A N 1
ATOM 662 C CA . ILE A 1 84 ? -7.081 -8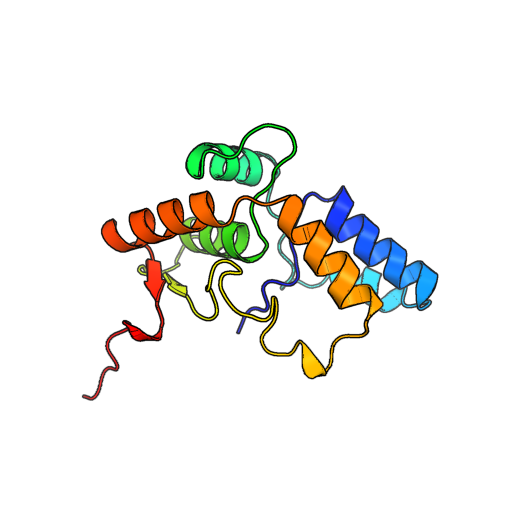.528 4.200 1.00 91.56 84 ILE A CA 1
ATOM 663 C C . ILE A 1 84 ? -6.373 -9.884 4.134 1.00 91.56 84 ILE A C 1
ATOM 665 O O . ILE A 1 84 ? -6.420 -10.695 5.059 1.00 91.56 84 ILE A O 1
ATOM 669 N N . HIS A 1 85 ? -5.684 -10.136 3.027 1.00 89.12 85 HIS A N 1
ATOM 670 C CA . HIS A 1 85 ? -4.903 -11.346 2.773 1.00 89.12 85 HIS A CA 1
ATOM 671 C C . HIS A 1 85 ? -3.609 -10.969 2.042 1.00 89.12 85 HIS A C 1
ATOM 673 O O . HIS A 1 85 ? -3.594 -9.993 1.299 1.00 89.12 85 HIS A O 1
ATOM 679 N N . GLY A 1 86 ? -2.537 -11.740 2.248 1.00 84.00 86 GLY A N 1
ATOM 680 C CA . GLY A 1 86 ? -1.265 -11.546 1.540 1.00 84.00 86 GLY A CA 1
ATOM 681 C C . GLY A 1 86 ? -0.398 -10.396 2.064 1.00 84.00 86 GLY A C 1
ATOM 682 O O . GLY A 1 86 ? 0.607 -10.079 1.446 1.00 84.00 86 GLY A O 1
ATOM 683 N N . PHE A 1 87 ? -0.754 -9.784 3.197 1.00 85.12 87 PHE A N 1
ATOM 684 C CA . PHE A 1 87 ? 0.056 -8.750 3.845 1.00 85.12 87 PHE A CA 1
ATOM 685 C C . PHE A 1 87 ? 1.062 -9.379 4.811 1.00 85.12 87 PHE A C 1
ATOM 687 O O . PHE A 1 87 ? 0.707 -9.757 5.929 1.00 85.12 87 PHE A O 1
ATOM 694 N N . ASP A 1 88 ? 2.317 -9.471 4.381 1.00 84.06 88 ASP A N 1
ATOM 695 C CA . ASP A 1 88 ? 3.454 -9.929 5.189 1.00 84.06 88 ASP A CA 1
ATOM 696 C C . ASP A 1 88 ? 4.493 -8.821 5.458 1.00 84.06 88 ASP A C 1
ATOM 698 O O . ASP A 1 88 ? 5.501 -9.057 6.129 1.00 84.06 88 ASP A O 1
ATOM 702 N N . PHE A 1 89 ? 4.242 -7.604 4.960 1.00 88.06 89 PHE A N 1
ATOM 703 C CA . PHE A 1 89 ? 5.110 -6.431 5.096 1.00 88.06 89 PHE A CA 1
ATOM 704 C C . PHE A 1 89 ? 6.546 -6.677 4.605 1.00 88.06 89 PHE A C 1
ATOM 706 O O . PHE A 1 89 ? 7.495 -6.158 5.194 1.00 88.06 89 PHE A O 1
ATOM 713 N N . PHE A 1 90 ? 6.711 -7.491 3.554 1.00 83.12 90 PHE A N 1
ATOM 714 C CA . PHE A 1 90 ? 8.006 -7.855 2.964 1.00 83.12 90 PHE A CA 1
ATOM 715 C C . PHE A 1 90 ? 8.981 -8.492 3.963 1.00 83.12 90 PHE A C 1
ATOM 717 O O . PHE A 1 90 ? 10.197 -8.351 3.843 1.00 83.12 90 PHE A O 1
ATOM 724 N N . THR A 1 91 ? 8.452 -9.169 4.986 1.00 78.50 91 THR A N 1
ATOM 725 C CA . THR A 1 91 ? 9.274 -9.876 5.979 1.00 78.50 91 THR A CA 1
ATOM 726 C C . THR A 1 91 ? 9.625 -11.306 5.558 1.00 78.50 91 THR A C 1
ATOM 728 O O . THR A 1 91 ? 10.433 -11.954 6.223 1.00 78.50 91 THR A O 1
ATOM 731 N N . GLY A 1 92 ? 9.039 -11.803 4.464 1.00 76.12 92 GLY A N 1
ATOM 732 C CA . GLY A 1 92 ? 9.327 -13.118 3.899 1.00 76.12 92 GLY A CA 1
ATOM 733 C C . GLY A 1 92 ? 10.629 -13.187 3.083 1.00 76.12 92 GLY A C 1
ATOM 734 O O . GLY A 1 92 ? 11.231 -12.164 2.760 1.00 76.12 92 GLY A O 1
ATOM 735 N N . PRO A 1 93 ? 11.062 -14.404 2.696 1.00 73.50 93 PRO A N 1
ATOM 736 C CA . PRO A 1 93 ? 12.240 -14.609 1.843 1.00 73.50 93 PRO A CA 1
ATOM 737 C C . PRO A 1 93 ? 12.042 -14.102 0.405 1.00 73.50 93 PRO A C 1
ATOM 739 O O . PRO A 1 93 ? 13.002 -13.969 -0.350 1.00 73.50 93 PRO A O 1
ATOM 742 N N . THR A 1 94 ? 10.796 -13.841 0.015 1.00 78.25 94 THR A N 1
ATOM 743 C CA . THR A 1 94 ? 10.392 -13.377 -1.312 1.00 78.25 94 THR A CA 1
ATOM 744 C C . THR A 1 94 ? 9.428 -12.209 -1.171 1.00 78.25 94 THR A C 1
ATOM 746 O O . THR A 1 94 ? 8.549 -12.250 -0.317 1.00 78.25 94 THR A O 1
ATOM 749 N N . ILE A 1 95 ? 9.553 -11.210 -2.048 1.00 77.12 95 ILE A N 1
ATOM 750 C CA . ILE A 1 95 ? 8.667 -10.032 -2.081 1.00 77.12 95 ILE A CA 1
ATOM 751 C C . ILE A 1 95 ? 7.251 -10.409 -2.550 1.00 77.12 95 ILE A C 1
ATOM 753 O O . ILE A 1 95 ? 6.269 -9.896 -2.026 1.00 77.12 95 ILE A O 1
ATOM 757 N N . HIS A 1 96 ? 7.141 -11.330 -3.512 1.00 78.88 96 HIS A N 1
ATOM 758 C CA . HIS A 1 96 ? 5.868 -11.767 -4.087 1.00 78.88 96 HIS A CA 1
ATOM 759 C C . HIS A 1 96 ? 5.685 -13.282 -3.964 1.00 78.88 96 HIS A C 1
ATOM 761 O O . HIS A 1 96 ? 6.642 -14.048 -4.071 1.00 78.88 96 HIS A O 1
ATOM 767 N N . TYR A 1 97 ? 4.438 -13.735 -3.818 1.00 77.38 97 TYR A N 1
ATOM 768 C CA . TYR A 1 97 ? 4.101 -15.165 -3.739 1.00 77.38 97 TYR A CA 1
ATOM 769 C C . TYR A 1 97 ? 4.343 -15.922 -5.059 1.00 77.38 97 TYR A C 1
ATOM 771 O O . TYR A 1 97 ? 4.464 -17.143 -5.055 1.00 77.38 97 TYR A O 1
ATOM 779 N N . TYR A 1 98 ? 4.448 -15.203 -6.181 1.00 77.56 98 TYR A N 1
ATOM 780 C CA . TYR A 1 98 ? 4.761 -15.732 -7.512 1.00 77.56 98 TYR A CA 1
ATOM 781 C C . TYR A 1 98 ? 6.205 -15.438 -7.953 1.00 77.56 98 TYR A C 1
ATOM 783 O O . TYR A 1 98 ? 6.510 -15.555 -9.137 1.00 77.56 98 TYR A O 1
ATOM 791 N N . ASN A 1 99 ? 7.110 -15.090 -7.024 1.00 73.19 99 ASN A N 1
ATOM 792 C CA . ASN A 1 99 ? 8.488 -14.666 -7.329 1.00 73.19 99 ASN A CA 1
ATOM 793 C C . ASN A 1 99 ? 9.224 -15.615 -8.293 1.00 73.19 99 ASN A C 1
ATOM 795 O O . ASN A 1 99 ? 9.933 -15.153 -9.180 1.00 73.19 99 ASN A O 1
ATOM 799 N N . ALA A 1 100 ? 8.997 -16.931 -8.191 1.00 74.06 100 ALA A N 1
ATOM 800 C CA . ALA A 1 100 ? 9.592 -17.936 -9.077 1.00 74.06 100 ALA A CA 1
ATOM 801 C C . ALA A 1 100 ? 9.324 -17.693 -10.577 1.00 74.06 100 ALA A C 1
ATOM 803 O O . ALA A 1 100 ? 10.144 -18.086 -11.406 1.00 74.06 100 ALA A O 1
ATOM 804 N N . HIS A 1 101 ? 8.227 -17.012 -10.912 1.00 77.06 101 HIS A N 1
ATOM 805 C CA . HIS A 1 101 ? 7.821 -16.677 -12.277 1.00 77.06 101 HIS A CA 1
ATOM 806 C C . HIS A 1 101 ? 8.201 -15.250 -12.697 1.00 77.06 101 HIS A C 1
ATOM 808 O O . HIS A 1 101 ? 8.039 -14.907 -13.864 1.00 77.06 101 HIS A O 1
ATOM 814 N N . GLU A 1 102 ? 8.726 -14.425 -11.785 1.00 74.00 102 GLU A N 1
ATOM 815 C CA . GLU A 1 102 ? 9.148 -13.062 -12.113 1.00 74.00 102 GLU A CA 1
ATOM 816 C C . GLU A 1 102 ? 10.487 -13.069 -12.862 1.00 74.00 102 GLU A C 1
ATOM 818 O O . GLU A 1 102 ? 11.439 -13.714 -12.391 1.00 74.00 102 GLU A O 1
ATOM 823 N N . PRO A 1 103 ? 10.611 -12.324 -13.974 1.00 78.38 103 PRO A N 1
ATOM 824 C CA . PRO A 1 103 ? 11.892 -12.035 -14.601 1.00 78.38 103 PRO A CA 1
ATOM 825 C C . PRO A 1 103 ? 12.883 -11.393 -13.621 1.00 78.38 103 PRO A C 1
ATOM 827 O O . PRO A 1 103 ? 12.509 -10.636 -12.724 1.00 78.38 103 PRO A O 1
ATOM 830 N N . LEU A 1 104 ? 14.181 -11.642 -13.817 1.00 76.12 104 LEU A N 1
ATOM 831 C CA . LEU A 1 104 ? 15.229 -11.135 -12.923 1.00 76.12 104 LEU A CA 1
ATOM 832 C C . LEU A 1 104 ? 15.211 -9.601 -12.785 1.00 76.12 104 LEU A C 1
ATOM 834 O O . LEU A 1 104 ? 15.423 -9.091 -11.686 1.00 76.12 104 LEU A O 1
ATOM 838 N N . TYR A 1 105 ? 14.930 -8.868 -13.868 1.00 72.06 105 TYR A N 1
ATOM 839 C CA . TYR A 1 105 ? 14.869 -7.403 -13.830 1.00 72.06 105 TYR A CA 1
ATOM 840 C C . TYR A 1 105 ? 13.729 -6.895 -12.931 1.00 72.06 105 TYR A C 1
ATOM 842 O O . TYR A 1 105 ? 13.925 -5.923 -12.204 1.00 72.06 105 TYR A O 1
ATOM 850 N N . GLU A 1 106 ? 12.577 -7.575 -12.912 1.00 70.44 106 GLU A N 1
ATOM 851 C CA . GLU A 1 106 ? 11.454 -7.222 -12.035 1.00 70.44 106 GLU A CA 1
ATOM 852 C C . GLU A 1 106 ? 11.816 -7.467 -10.580 1.00 70.44 106 GLU A C 1
ATOM 854 O O . GLU A 1 106 ? 11.595 -6.598 -9.747 1.00 70.44 106 GLU A O 1
ATOM 859 N N . ARG A 1 107 ? 12.481 -8.585 -10.270 1.00 73.69 107 ARG A N 1
ATOM 860 C CA . ARG A 1 107 ? 12.942 -8.867 -8.900 1.00 73.69 107 ARG A CA 1
ATOM 861 C C . ARG A 1 107 ? 13.895 -7.792 -8.380 1.00 73.69 107 ARG A C 1
ATOM 863 O O . ARG A 1 107 ? 13.779 -7.380 -7.227 1.00 73.69 107 ARG A O 1
ATOM 870 N N . ILE A 1 108 ? 14.819 -7.331 -9.228 1.00 75.50 108 ILE A N 1
ATOM 871 C CA . ILE A 1 108 ? 15.755 -6.250 -8.894 1.00 75.50 108 ILE A CA 1
ATOM 872 C C . ILE A 1 108 ? 14.987 -4.945 -8.661 1.00 75.50 108 ILE A C 1
ATOM 874 O O . ILE A 1 108 ? 15.165 -4.309 -7.622 1.00 75.50 108 ILE A O 1
ATOM 878 N N . ASN A 1 109 ? 14.105 -4.570 -9.590 1.00 73.75 109 ASN A N 1
ATOM 879 C CA . ASN A 1 109 ? 13.311 -3.350 -9.478 1.00 73.75 109 ASN A CA 1
ATOM 880 C C . ASN A 1 109 ? 12.415 -3.362 -8.230 1.00 73.75 109 ASN A C 1
ATOM 882 O O . ASN A 1 109 ? 12.384 -2.387 -7.487 1.00 73.75 109 ASN A O 1
ATOM 886 N N . ASN A 1 110 ? 11.766 -4.491 -7.943 1.00 74.88 110 ASN A N 1
ATOM 887 C CA . ASN A 1 110 ? 10.933 -4.685 -6.759 1.00 74.88 110 ASN A CA 1
ATOM 888 C C . ASN A 1 110 ? 11.747 -4.505 -5.474 1.00 74.88 110 ASN A C 1
ATOM 890 O O . ASN A 1 110 ? 11.300 -3.835 -4.546 1.00 74.88 110 ASN A O 1
ATOM 894 N N . HIS A 1 111 ? 12.969 -5.043 -5.420 1.00 77.75 111 HIS A N 1
ATOM 895 C CA . HIS A 1 111 ? 13.836 -4.888 -4.254 1.00 77.75 111 HIS A CA 1
ATOM 896 C C . HIS A 1 111 ? 14.220 -3.422 -3.997 1.00 77.75 111 HIS A C 1
ATOM 898 O O . HIS A 1 111 ? 14.185 -2.970 -2.851 1.00 77.75 111 HIS A O 1
ATOM 904 N N . PHE A 1 112 ? 14.531 -2.658 -5.048 1.00 76.44 112 PHE A N 1
ATOM 905 C CA . PHE A 1 112 ? 14.759 -1.215 -4.924 1.00 76.44 112 PHE A CA 1
ATOM 906 C C . PHE A 1 112 ? 13.474 -0.454 -4.574 1.00 76.44 112 PHE A C 1
ATOM 908 O O . PHE A 1 112 ? 13.505 0.436 -3.727 1.00 76.44 112 PHE A O 1
ATOM 915 N N . GLY A 1 113 ? 12.336 -0.842 -5.152 1.00 75.19 113 GLY A N 1
ATOM 916 C CA . GLY A 1 113 ? 11.023 -0.264 -4.864 1.00 75.19 113 GLY A CA 1
ATOM 917 C C . GLY A 1 113 ? 10.632 -0.388 -3.391 1.00 75.19 113 GLY A C 1
ATOM 918 O O . GLY A 1 113 ? 10.183 0.584 -2.791 1.00 75.19 113 GLY A O 1
ATOM 919 N N . VAL A 1 114 ? 10.927 -1.522 -2.741 1.00 79.44 114 VAL A N 1
ATOM 920 C CA . VAL A 1 114 ? 10.712 -1.700 -1.289 1.00 79.44 114 VAL A CA 1
ATOM 921 C C . VAL A 1 114 ? 11.456 -0.639 -0.466 1.00 79.44 114 VAL A C 1
ATOM 923 O O . VAL A 1 114 ? 10.959 -0.189 0.572 1.00 79.44 114 VAL A O 1
ATOM 926 N N . GLN A 1 115 ? 12.605 -0.150 -0.946 1.00 81.38 115 GLN A N 1
ATOM 927 C CA . GLN A 1 115 ? 13.342 0.932 -0.289 1.00 81.38 115 GLN A CA 1
ATOM 928 C C . GLN A 1 115 ? 12.648 2.294 -0.387 1.00 81.38 115 GLN A C 1
ATOM 930 O O . GLN A 1 115 ? 13.080 3.222 0.293 1.00 81.38 115 GLN A O 1
ATOM 935 N N . MET A 1 116 ? 11.566 2.445 -1.146 1.00 84.50 116 MET A N 1
ATOM 936 C CA . MET A 1 116 ? 10.738 3.657 -1.169 1.00 84.50 116 MET A CA 1
ATOM 937 C C . MET A 1 116 ? 9.584 3.615 -0.157 1.00 84.50 116 MET A C 1
ATOM 939 O O . MET A 1 116 ? 8.963 4.641 0.125 1.00 84.50 116 MET A O 1
ATOM 943 N N . HIS A 1 117 ? 9.391 2.476 0.507 1.00 88.00 117 HIS A N 1
ATOM 944 C CA . HIS A 1 117 ? 8.357 2.269 1.517 1.00 88.00 117 HIS A CA 1
ATOM 945 C C . HIS A 1 117 ? 8.943 2.185 2.935 1.00 88.00 117 HIS A C 1
ATOM 947 O O . HIS A 1 117 ? 10.155 2.322 3.155 1.00 88.00 117 HIS A O 1
ATOM 953 N N . SER A 1 118 ? 8.084 2.028 3.947 1.00 92.81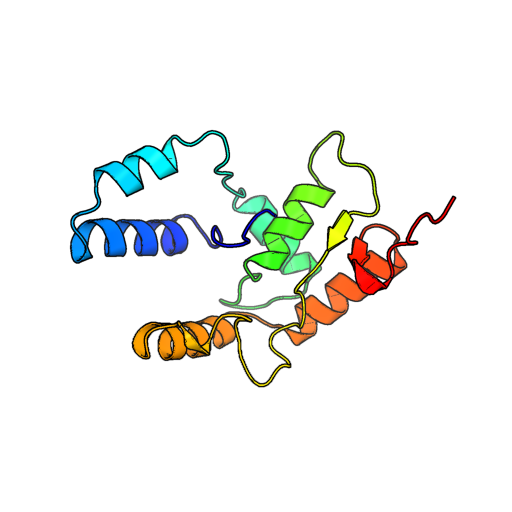 118 SER A N 1
ATOM 954 C CA . SER A 1 118 ? 8.507 1.730 5.328 1.00 92.81 118 SER A CA 1
ATOM 955 C C . SER A 1 118 ? 7.653 0.607 5.921 1.00 92.81 118 SER A C 1
ATOM 957 O O . SER A 1 118 ? 6.756 0.880 6.721 1.00 92.81 118 SER A O 1
ATOM 959 N N . PRO A 1 119 ? 7.952 -0.661 5.581 1.00 92.44 119 PRO A N 1
ATOM 960 C CA . PRO A 1 119 ? 7.086 -1.795 5.914 1.00 92.44 119 PRO A CA 1
ATOM 961 C C . PRO A 1 119 ? 6.851 -1.974 7.418 1.00 92.44 119 PRO A C 1
ATOM 963 O O . PRO A 1 119 ? 5.772 -2.367 7.848 1.00 92.44 119 PRO A O 1
ATOM 966 N N . HIS A 1 120 ? 7.835 -1.611 8.247 1.00 93.50 120 HIS A N 1
ATOM 967 C CA . HIS A 1 120 ? 7.691 -1.618 9.702 1.00 93.50 120 HIS A CA 1
ATOM 968 C C . HIS A 1 120 ? 6.604 -0.649 10.206 1.00 93.50 120 HIS A C 1
ATOM 970 O O . HIS A 1 120 ? 5.805 -1.019 11.064 1.00 93.50 120 HIS A O 1
ATOM 976 N N . LEU A 1 121 ? 6.551 0.572 9.664 1.00 95.69 121 LEU A N 1
ATOM 977 C CA . LEU A 1 121 ? 5.545 1.568 10.045 1.00 95.69 121 LEU A CA 1
ATOM 978 C C . LEU A 1 121 ? 4.159 1.179 9.528 1.00 95.69 121 LEU A C 1
ATOM 980 O O . LEU A 1 121 ? 3.171 1.310 10.246 1.00 95.69 121 LEU A O 1
ATOM 984 N N . GLU A 1 122 ? 4.092 0.641 8.311 1.00 95.75 122 GLU A N 1
ATOM 985 C CA . GLU A 1 122 ? 2.850 0.115 7.737 1.00 95.75 122 GLU A CA 1
ATOM 986 C C . GLU A 1 122 ? 2.298 -1.042 8.566 1.00 95.75 122 GLU A C 1
ATOM 988 O O . GLU A 1 122 ? 1.111 -1.056 8.882 1.00 95.75 122 GLU A O 1
ATOM 993 N N . LYS A 1 123 ? 3.165 -1.952 9.024 1.00 95.62 123 LYS A N 1
ATOM 994 C CA . LYS A 1 123 ? 2.794 -3.031 9.943 1.00 95.62 123 LYS A CA 1
ATOM 995 C C . LYS A 1 123 ? 2.178 -2.501 11.233 1.00 95.62 123 LYS A C 1
ATOM 997 O O . LYS A 1 123 ? 1.105 -2.958 11.619 1.00 95.62 123 LYS A O 1
ATOM 1002 N N . ILE A 1 124 ? 2.827 -1.534 11.884 1.00 96.88 124 ILE A N 1
ATOM 1003 C CA . ILE A 1 124 ? 2.297 -0.899 13.104 1.00 96.88 124 ILE A CA 1
ATOM 1004 C C . ILE A 1 124 ? 0.917 -0.294 12.835 1.00 96.88 124 ILE A C 1
ATOM 1006 O O . ILE A 1 124 ? -0.015 -0.491 13.615 1.00 96.88 124 ILE A O 1
ATOM 1010 N N . TYR A 1 125 ? 0.773 0.417 11.719 1.00 97.56 125 TYR A N 1
ATOM 1011 C CA . TYR A 1 125 ? -0.482 1.056 11.354 1.00 97.56 125 TYR A CA 1
ATOM 1012 C C . TYR A 1 125 ? -1.602 0.041 11.068 1.00 97.56 125 TYR A C 1
ATOM 1014 O O . TYR A 1 125 ? -2.718 0.221 11.550 1.00 97.56 125 TYR A O 1
ATOM 1022 N N . VAL A 1 126 ? -1.317 -1.058 10.362 1.00 96.69 126 VAL A N 1
ATOM 1023 C CA . VAL A 1 126 ? -2.296 -2.134 10.131 1.00 96.69 126 VAL A CA 1
ATOM 1024 C C . VAL A 1 126 ? -2.704 -2.807 11.441 1.00 96.69 126 VAL A C 1
ATOM 1026 O O . VAL A 1 126 ? -3.892 -3.033 11.649 1.00 96.69 126 VAL A O 1
ATOM 1029 N N . HIS A 1 127 ? -1.768 -3.071 12.358 1.00 96.00 127 HIS A N 1
ATOM 1030 C CA . HIS A 1 127 ? -2.112 -3.609 13.680 1.00 96.00 127 HIS A CA 1
ATOM 1031 C C . HIS A 1 127 ? -3.027 -2.668 14.466 1.00 96.00 127 HIS A C 1
ATOM 1033 O O . HIS A 1 127 ? -4.037 -3.117 14.995 1.00 96.00 127 HIS A O 1
ATOM 1039 N N . LYS A 1 128 ? -2.764 -1.358 14.436 1.00 97.88 128 LYS A N 1
ATOM 1040 C CA . LYS A 1 128 ? -3.675 -0.365 15.016 1.00 97.88 128 LYS A CA 1
ATOM 1041 C C . LYS A 1 128 ? -5.084 -0.448 14.406 1.00 97.88 128 LYS A C 1
ATOM 1043 O O . LYS A 1 128 ? -6.066 -0.381 15.134 1.00 97.88 128 LYS A O 1
ATOM 1048 N N . LEU A 1 129 ? -5.206 -0.597 13.084 1.00 97.44 129 LEU A N 1
ATOM 1049 C CA . LEU A 1 129 ? -6.513 -0.746 12.425 1.00 97.44 129 LEU A CA 1
ATOM 1050 C C . LEU A 1 129 ? -7.239 -2.040 12.825 1.00 97.44 129 LEU A C 1
ATOM 1052 O O . LEU A 1 129 ? -8.470 -2.058 12.861 1.00 97.44 129 LEU A O 1
ATOM 1056 N N . ILE A 1 130 ? -6.491 -3.106 13.113 1.00 96.19 130 ILE A N 1
ATOM 1057 C CA . ILE A 1 130 ? -7.034 -4.366 13.634 1.00 96.19 130 ILE A CA 1
ATOM 1058 C C . ILE A 1 130 ? -7.561 -4.169 15.055 1.00 96.19 130 ILE A C 1
ATOM 1060 O O . ILE A 1 130 ? -8.698 -4.546 15.330 1.00 96.19 130 ILE A O 1
ATOM 1064 N N . ASP A 1 131 ? -6.791 -3.508 15.920 1.00 96.69 131 ASP A N 1
ATOM 1065 C CA . ASP A 1 131 ? -7.203 -3.199 17.294 1.00 96.69 131 ASP A CA 1
ATOM 1066 C C . ASP A 1 131 ? -8.451 -2.294 17.330 1.00 96.69 131 ASP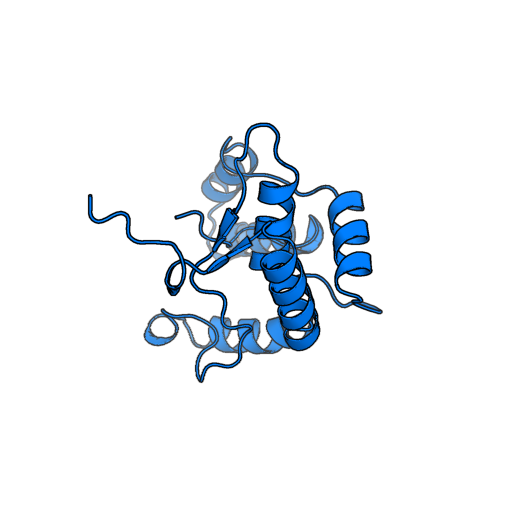 A C 1
ATOM 1068 O O . ASP A 1 131 ? -9.301 -2.419 18.209 1.00 96.69 131 ASP A O 1
ATOM 1072 N N . GLU A 1 132 ? -8.608 -1.415 16.334 1.00 97.00 132 GLU A N 1
ATOM 1073 C CA . GLU A 1 132 ? -9.798 -0.576 16.130 1.00 97.00 132 GLU A CA 1
ATOM 1074 C C . GLU A 1 132 ? -10.996 -1.329 15.507 1.00 97.00 132 GLU A C 1
ATOM 1076 O O . GLU A 1 132 ? -12.049 -0.728 15.282 1.00 97.00 132 GLU A O 1
ATOM 1081 N N . GLY A 1 133 ? -10.856 -2.617 15.174 1.00 96.31 133 GLY A N 1
ATOM 1082 C CA . GLY A 1 133 ? -11.900 -3.423 14.530 1.00 96.31 133 GLY A CA 1
ATOM 1083 C C . GLY A 1 133 ? -12.212 -3.018 13.083 1.00 96.31 133 GLY A C 1
ATOM 1084 O O . GLY A 1 133 ? -13.253 -3.390 12.541 1.00 96.31 133 GLY A O 1
ATOM 1085 N N . LYS A 1 134 ? -11.334 -2.238 12.441 1.00 96.31 134 LYS A N 1
ATOM 1086 C CA . LYS A 1 134 ? -11.515 -1.748 11.064 1.00 96.31 134 LYS A CA 1
ATOM 1087 C C . LYS A 1 134 ? -11.009 -2.733 10.022 1.00 96.31 134 LYS A C 1
ATOM 1089 O O . LYS A 1 134 ? -11.541 -2.784 8.916 1.00 96.31 134 LYS A O 1
ATOM 1094 N N . VAL A 1 135 ? -9.986 -3.504 10.365 1.00 95.94 135 VAL A N 1
ATOM 1095 C CA . VAL A 1 135 ? -9.330 -4.468 9.479 1.00 95.94 135 VAL A CA 1
ATOM 1096 C C . VAL A 1 135 ? -9.204 -5.806 10.199 1.00 95.94 135 VAL A C 1
ATOM 1098 O O . VAL A 1 135 ? -9.093 -5.848 11.418 1.00 95.94 135 VAL A O 1
ATOM 1101 N N . ILE A 1 136 ? -9.219 -6.909 9.457 1.00 94.88 136 ILE A N 1
ATOM 1102 C CA . ILE A 1 136 ? -8.936 -8.243 9.993 1.00 94.88 136 ILE A CA 1
ATOM 1103 C C . ILE A 1 136 ? -8.180 -9.073 8.960 1.00 94.88 136 ILE A C 1
ATOM 1105 O O . ILE A 1 136 ? -8.466 -8.997 7.764 1.00 94.88 136 ILE A O 1
ATOM 1109 N N . PHE A 1 137 ? -7.218 -9.886 9.394 1.00 92.00 137 PHE A N 1
ATOM 1110 C CA . PHE A 1 137 ? -6.593 -10.843 8.486 1.00 92.00 137 PHE A CA 1
ATOM 1111 C C . PHE A 1 137 ? -7.551 -11.991 8.172 1.00 92.00 137 PHE A C 1
ATOM 1113 O O . PHE A 1 137 ? -8.233 -12.503 9.053 1.00 92.00 137 PHE A O 1
ATOM 1120 N N . LEU A 1 138 ? -7.539 -12.468 6.928 1.00 88.81 138 LEU A N 1
ATOM 1121 C CA . LEU A 1 138 ? -8.374 -13.584 6.478 1.00 88.81 138 LEU A CA 1
ATOM 1122 C C . LEU A 1 138 ? -8.212 -14.841 7.347 1.00 88.81 138 LEU A C 1
ATOM 1124 O O . LEU A 1 138 ? -9.193 -15.522 7.614 1.00 88.81 138 LEU A O 1
ATOM 1128 N N . LYS A 1 139 ? -6.991 -15.132 7.812 1.00 85.81 139 LYS A N 1
ATOM 1129 C CA . LYS A 1 139 ? -6.706 -16.270 8.707 1.00 85.81 139 LYS A CA 1
ATOM 1130 C C . LYS A 1 139 ? -7.418 -16.175 10.065 1.00 85.81 139 LYS A C 1
ATOM 1132 O O . LYS A 1 139 ? -7.672 -17.203 10.680 1.00 85.81 139 LYS A O 1
ATOM 1137 N N . ASP A 1 140 ? -7.734 -14.956 10.495 1.00 85.56 140 ASP A N 1
ATOM 1138 C CA . ASP A 1 140 ? -8.387 -14.648 11.767 1.00 85.56 140 ASP A CA 1
ATOM 1139 C C . ASP A 1 140 ? -9.885 -14.364 11.557 1.00 85.56 140 ASP A C 1
ATOM 1141 O O . ASP A 1 140 ? -10.634 -14.175 12.516 1.00 85.56 140 ASP A O 1
ATOM 1145 N N . PHE A 1 141 ? -10.348 -14.342 10.299 1.00 81.00 141 PHE A N 1
ATOM 1146 C CA . PHE A 1 141 ? -11.754 -14.169 9.978 1.00 81.00 141 PHE A CA 1
ATOM 1147 C C . PHE A 1 141 ? -12.523 -15.409 10.446 1.00 81.00 141 PHE A C 1
ATOM 1149 O O . PHE A 1 141 ? -12.166 -16.523 10.045 1.00 81.00 141 PHE A O 1
ATOM 1156 N N . PRO A 1 142 ? -13.576 -15.261 11.272 1.00 76.12 142 PRO A N 1
ATOM 1157 C CA . PRO A 1 142 ? -14.334 -16.402 11.754 1.00 76.12 142 PRO A CA 1
ATOM 1158 C C . PRO A 1 142 ? -14.891 -17.165 10.555 1.00 76.12 142 PRO A C 1
ATOM 1160 O O . PRO A 1 142 ? -15.790 -16.689 9.859 1.00 76.12 142 PRO A O 1
ATOM 1163 N N . SER A 1 143 ? -14.343 -18.353 10.289 1.00 63.72 143 SER A N 1
ATOM 1164 C CA . SER A 1 143 ? -14.951 -19.268 9.333 1.00 63.72 143 SER A CA 1
ATOM 1165 C C . SER A 1 143 ? -16.293 -19.659 9.933 1.00 63.72 143 SER A C 1
ATOM 1167 O O . SER A 1 143 ? -16.365 -20.417 10.897 1.00 63.72 143 SER A O 1
ATOM 1169 N N . GLY A 1 144 ? -17.362 -19.036 9.444 1.00 56.34 144 GLY A N 1
ATOM 1170 C CA . GLY A 1 144 ? -18.722 -19.351 9.841 1.00 56.34 144 GLY A CA 1
ATOM 1171 C C . GLY A 1 144 ? -19.066 -20.768 9.404 1.00 56.34 144 GLY A C 1
ATOM 1172 O O . GLY A 1 144 ? -19.802 -20.946 8.443 1.00 56.34 144 GLY A O 1
ATOM 1173 N N . LYS A 1 145 ? -18.541 -21.782 10.097 1.00 44.78 145 LYS A N 1
ATOM 1174 C CA . LYS A 1 145 ? -19.182 -23.088 10.166 1.00 44.78 145 LYS A CA 1
ATOM 1175 C C . LYS A 1 145 ? -20.425 -22.901 11.033 1.00 44.78 145 LYS A C 1
ATOM 1177 O O . LYS A 1 145 ? -20.361 -23.012 12.255 1.00 44.78 145 LYS A O 1
ATOM 1182 N N . LYS A 1 146 ? -21.515 -22.506 10.380 1.00 40.31 146 LYS A N 1
ATOM 1183 C CA . LYS A 1 146 ? -22.866 -22.873 10.795 1.00 40.31 146 LYS A CA 1
ATOM 1184 C C . LYS A 1 146 ? -23.247 -24.143 10.055 1.00 40.31 146 LYS A C 1
ATOM 1186 O O . LYS A 1 146 ? -22.879 -24.232 8.863 1.00 40.31 146 LYS A O 1
#

Radius of gyration: 16.47 Å; chains: 1; bounding box: 39×38×45 Å

Foldseek 3Di:
DPPLPQDDDCVPSVVVLVCCCVVVVPPVVSVVQVVPPPDDDDDPVLFVVQCVLLVPDDQAGAGSVSVVLSCLLPDPPRDFQAEDEDQPLCPDPAPDPVRVPDDPVVRVVVVVVSVSYDSVSVVVSVVVCVVVRRYDYPVRPPPPPD

pLDDT: mean 79.38, std 16.18, range [28.92, 97.88]

Organism: NCBI:txid1333877